Protein AF-A0A2P1UN50-F1 (afdb_monomer_lite)

pLDDT: mean 90.11, std 7.83, range [66.19, 97.88]

Sequence (85 aa):
MSPPRSGYTLPVFACASAIAYLQHLHGENELNSVTFNLLEPPEAVTIAIEQVARLNPDAALAITRSDPGDNLDLTRNTPIKKKRN

Structure (mmCIF, N/CA/C/O backbone):
data_AF-A0A2P1UN50-F1
#
_entry.id   AF-A0A2P1UN50-F1
#
loop_
_atom_site.group_PDB
_atom_site.id
_atom_site.type_symbol
_atom_site.label_atom_id
_atom_site.label_alt_id
_atom_site.label_comp_id
_atom_site.label_asym_id
_atom_site.label_entity_id
_atom_site.label_seq_id
_atom_site.pdbx_PDB_ins_code
_atom_site.Cartn_x
_atom_site.Cartn_y
_atom_site.Cartn_z
_atom_site.occupancy
_atom_site.B_iso_or_equiv
_atom_site.auth_seq_id
_atom_site.auth_comp_id
_atom_site.auth_asym_id
_atom_site.auth_atom_id
_atom_site.pdbx_PDB_model_num
ATOM 1 N N . MET A 1 1 ? 2.239 -1.579 -33.904 1.00 67.88 1 MET A N 1
ATOM 2 C CA . MET A 1 1 ? 1.898 -2.191 -32.601 1.00 67.88 1 MET A CA 1
ATOM 3 C C . MET A 1 1 ? 2.536 -1.352 -31.513 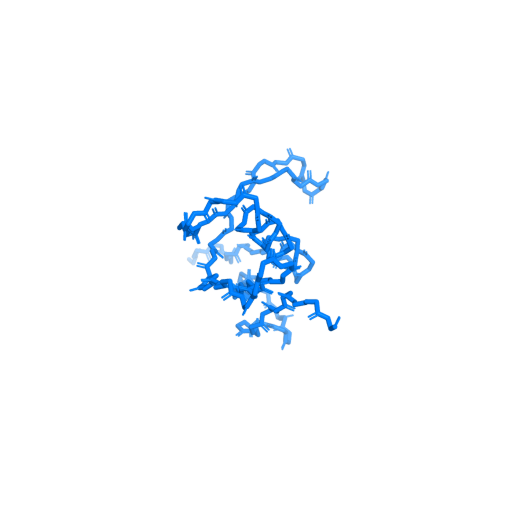1.00 67.88 1 MET A C 1
ATOM 5 O O . MET A 1 1 ? 3.710 -1.034 -31.653 1.00 67.88 1 MET A O 1
ATOM 9 N N . SER A 1 2 ? 1.773 -0.942 -30.501 1.00 76.62 2 SER A N 1
ATOM 10 C CA . SER A 1 2 ? 2.312 -0.232 -29.334 1.00 76.62 2 SER A CA 1
ATOM 11 C C . SER A 1 2 ? 3.100 -1.206 -28.449 1.00 76.62 2 SER A C 1
ATOM 13 O O . SER A 1 2 ? 2.732 -2.383 -28.406 1.00 76.62 2 SER A O 1
ATOM 15 N N . PRO A 1 3 ? 4.176 -0.763 -27.775 1.00 80.06 3 PRO A N 1
ATOM 16 C CA . PRO A 1 3 ? 4.879 -1.606 -26.812 1.00 80.06 3 PRO A CA 1
ATOM 17 C C . PRO A 1 3 ? 3.938 -2.011 -25.661 1.00 80.06 3 PRO A C 1
ATOM 19 O O . PRO A 1 3 ? 3.014 -1.252 -25.352 1.00 80.06 3 PRO A O 1
ATOM 22 N N . PRO A 1 4 ? 4.153 -3.185 -25.036 1.00 82.62 4 PRO A N 1
ATOM 23 C CA . PRO A 1 4 ? 3.355 -3.619 -23.892 1.00 82.62 4 PRO A CA 1
ATOM 24 C C . PRO A 1 4 ? 3.469 -2.606 -22.747 1.00 82.62 4 PRO A C 1
ATOM 26 O O . PRO A 1 4 ? 4.550 -2.076 -22.476 1.00 82.62 4 PRO A O 1
ATOM 29 N N . ARG A 1 5 ? 2.352 -2.326 -22.073 1.00 88.31 5 ARG A N 1
ATOM 30 C CA . ARG A 1 5 ? 2.306 -1.407 -20.935 1.00 88.31 5 ARG A CA 1
ATOM 31 C C . ARG A 1 5 ? 2.965 -2.059 -19.721 1.00 88.31 5 ARG A C 1
ATOM 33 O O . ARG A 1 5 ? 2.547 -3.126 -19.281 1.00 88.31 5 ARG A O 1
ATOM 40 N N . SER A 1 6 ? 3.950 -1.395 -19.130 1.00 84.62 6 SER A N 1
ATOM 41 C CA . SER A 1 6 ? 4.506 -1.801 -17.836 1.00 84.62 6 SER A CA 1
ATOM 42 C C . SER A 1 6 ? 3.534 -1.483 -16.696 1.00 84.62 6 SER A C 1
ATOM 44 O O . SER A 1 6 ? 2.811 -0.488 -16.742 1.00 84.62 6 SER A O 1
ATOM 46 N N . GLY A 1 7 ? 3.526 -2.316 -15.660 1.00 89.50 7 GLY A N 1
ATOM 47 C CA . GLY A 1 7 ? 2.832 -2.037 -14.404 1.00 89.50 7 GLY A CA 1
ATOM 48 C C . GLY A 1 7 ? 3.694 -2.425 -13.215 1.00 89.50 7 GLY A C 1
ATOM 49 O O . GLY A 1 7 ? 4.873 -2.746 -13.373 1.00 89.50 7 GLY A O 1
ATOM 50 N N . TYR A 1 8 ? 3.106 -2.389 -12.026 1.00 91.50 8 TYR A N 1
ATOM 51 C CA . TYR A 1 8 ? 3.846 -2.591 -10.787 1.00 91.50 8 TYR A CA 1
ATOM 52 C C . TYR A 1 8 ? 3.630 -3.987 -10.212 1.00 91.50 8 TYR A C 1
ATOM 54 O O . TYR A 1 8 ? 2.637 -4.661 -10.479 1.00 91.50 8 TYR A O 1
ATOM 62 N N . THR A 1 9 ? 4.576 -4.432 -9.395 1.00 91.00 9 THR A N 1
ATOM 63 C CA . THR A 1 9 ? 4.462 -5.719 -8.713 1.00 91.00 9 THR A CA 1
ATOM 64 C C . THR A 1 9 ? 3.488 -5.624 -7.543 1.00 91.00 9 THR A C 1
ATOM 66 O O . THR A 1 9 ? 3.259 -4.558 -6.966 1.00 91.00 9 THR A O 1
ATOM 69 N N . LEU A 1 10 ? 2.938 -6.768 -7.139 1.00 91.44 10 LEU A N 1
ATOM 70 C CA . LEU A 1 10 ? 2.033 -6.868 -5.997 1.00 91.44 10 LEU A CA 1
ATOM 71 C C . LEU A 1 10 ? 2.535 -6.151 -4.711 1.00 91.44 10 LEU A C 1
ATOM 73 O O . LEU A 1 10 ? 1.735 -5.448 -4.083 1.00 91.44 10 LEU A O 1
ATOM 77 N N . PRO A 1 11 ? 3.825 -6.243 -4.319 1.00 93.75 11 PRO A N 1
ATOM 78 C CA . PRO A 1 11 ? 4.354 -5.511 -3.166 1.00 93.75 11 PRO A CA 1
ATOM 79 C C . PRO A 1 11 ? 4.174 -3.989 -3.226 1.00 93.75 11 PRO A C 1
ATOM 81 O O . PRO A 1 11 ? 3.961 -3.374 -2.183 1.00 93.75 11 PRO A O 1
ATOM 84 N N . VAL A 1 12 ? 4.200 -3.376 -4.413 1.00 95.44 12 VAL A N 1
ATOM 85 C CA . VAL A 1 12 ? 3.987 -1.927 -4.577 1.00 95.44 12 VAL A CA 1
ATOM 86 C C . VAL A 1 12 ? 2.569 -1.546 -4.143 1.00 95.44 12 VAL A C 1
ATOM 88 O O . VAL A 1 12 ? 2.381 -0.633 -3.339 1.00 95.44 12 VAL A O 1
ATOM 91 N N . PHE A 1 13 ? 1.562 -2.303 -4.582 1.00 96.25 13 PHE A N 1
ATOM 92 C CA . PHE A 1 13 ? 0.164 -2.075 -4.199 1.00 96.25 13 PHE A CA 1
ATOM 93 C C . PHE A 1 13 ? -0.100 -2.379 -2.722 1.00 96.25 13 PHE A C 1
ATOM 95 O O . PHE A 1 13 ? -0.873 -1.668 -2.074 1.00 96.25 13 PHE A O 1
ATOM 102 N N . ALA A 1 14 ? 0.557 -3.403 -2.169 1.00 95.69 14 ALA A N 1
ATOM 103 C CA . ALA A 1 14 ? 0.491 -3.705 -0.741 1.00 95.69 14 ALA A CA 1
ATOM 104 C C . ALA A 1 14 ? 1.084 -2.572 0.111 1.00 95.69 14 ALA A C 1
ATOM 106 O O . ALA A 1 14 ? 0.494 -2.195 1.126 1.00 95.69 14 ALA A O 1
ATOM 107 N N . CYS A 1 15 ? 2.206 -1.993 -0.325 1.00 97.25 15 CYS A N 1
ATOM 108 C CA . CYS A 1 15 ? 2.826 -0.846 0.331 1.00 97.25 15 CYS A CA 1
ATOM 109 C C . CYS A 1 15 ? 1.894 0.373 0.304 1.00 97.25 15 CYS A C 1
ATOM 111 O O . CYS A 1 15 ? 1.636 0.977 1.344 1.00 97.25 15 CYS A O 1
ATOM 113 N N . ALA A 1 16 ? 1.285 0.655 -0.851 1.00 97.50 16 ALA A N 1
ATOM 114 C CA . ALA A 1 16 ? 0.313 1.733 -0.994 1.00 97.50 16 ALA A CA 1
ATOM 115 C C . ALA A 1 16 ? -0.886 1.591 -0.032 1.00 97.50 16 ALA A C 1
ATOM 117 O O . ALA A 1 16 ? -1.254 2.543 0.655 1.00 97.50 16 ALA A O 1
ATOM 118 N N . SER A 1 17 ? -1.449 0.381 0.086 1.00 97.06 17 SER A N 1
ATOM 119 C CA . SER A 1 17 ? -2.517 0.076 1.051 1.00 97.06 17 SER A CA 1
ATOM 120 C C . SER A 1 17 ? -2.062 0.309 2.501 1.00 97.06 17 SER A C 1
ATOM 122 O O . SER A 1 17 ? -2.804 0.872 3.304 1.00 97.06 17 SER A O 1
ATOM 124 N N . ALA A 1 18 ? -0.829 -0.064 2.854 1.00 97.88 18 ALA A N 1
A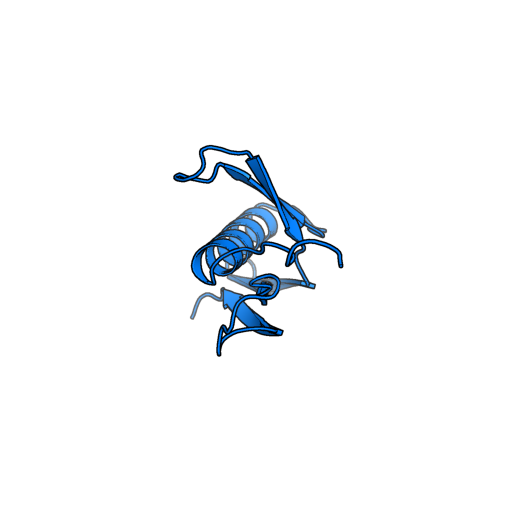TOM 125 C CA . ALA A 1 18 ? -0.303 0.147 4.201 1.00 97.88 18 ALA A CA 1
ATOM 126 C C . ALA A 1 18 ? -0.092 1.631 4.543 1.00 97.88 18 ALA A C 1
ATOM 128 O O . ALA A 1 18 ? -0.422 2.046 5.656 1.00 97.88 18 ALA A O 1
ATOM 129 N N . ILE A 1 19 ? 0.407 2.427 3.594 1.00 97.81 19 ILE A N 1
ATOM 130 C CA . ILE A 1 19 ? 0.573 3.877 3.761 1.00 97.81 19 ILE A CA 1
ATOM 131 C C . ILE A 1 19 ? -0.795 4.535 3.967 1.00 97.81 19 ILE A C 1
ATOM 133 O O . ILE A 1 19 ? -0.985 5.234 4.963 1.00 97.81 19 ILE A O 1
ATOM 137 N N . ALA A 1 20 ? -1.770 4.230 3.105 1.00 97.38 20 ALA A N 1
ATOM 138 C CA . ALA A 1 20 ? -3.115 4.792 3.209 1.00 97.38 20 ALA A CA 1
ATOM 139 C C . ALA A 1 20 ? -3.816 4.411 4.525 1.00 97.38 20 ALA A C 1
ATOM 141 O O . ALA A 1 20 ? -4.470 5.244 5.147 1.00 97.38 20 ALA A O 1
ATOM 142 N N . TYR A 1 21 ? -3.636 3.169 4.994 1.00 96.81 21 TYR A N 1
ATOM 143 C CA . TYR A 1 21 ? -4.119 2.731 6.307 1.00 96.81 21 TYR A CA 1
ATOM 144 C C . TYR A 1 21 ? -3.574 3.619 7.438 1.00 96.81 21 TYR A C 1
ATOM 146 O O . TYR A 1 21 ? -4.336 4.036 8.310 1.00 96.81 21 TYR A O 1
ATOM 154 N N . LEU A 1 22 ? -2.266 3.903 7.437 1.00 96.88 22 LEU A N 1
ATOM 155 C CA . LEU A 1 22 ? -1.631 4.698 8.491 1.00 96.88 22 LEU A CA 1
ATOM 156 C C . LEU A 1 22 ? -2.074 6.160 8.422 1.00 96.88 22 LEU A C 1
ATOM 158 O O . LEU A 1 22 ? -2.521 6.703 9.429 1.00 96.88 22 LEU A O 1
ATOM 162 N N . GLN A 1 23 ? -2.017 6.779 7.245 1.00 95.88 23 GLN A N 1
ATOM 163 C CA . GLN A 1 23 ? -2.448 8.165 7.047 1.00 95.88 23 GLN A CA 1
ATOM 164 C C . GLN A 1 23 ? -3.899 8.387 7.496 1.00 95.88 23 GLN A C 1
ATOM 166 O O . GLN A 1 23 ? -4.192 9.340 8.222 1.00 95.88 23 GLN A O 1
ATOM 171 N N . HIS A 1 24 ? -4.796 7.451 7.173 1.00 95.19 24 HIS A N 1
ATOM 172 C CA . HIS A 1 24 ? -6.195 7.537 7.585 1.00 95.19 24 HIS A CA 1
ATOM 173 C C . HIS A 1 24 ? -6.388 7.433 9.105 1.00 95.19 24 HIS A C 1
ATOM 175 O O . HIS A 1 24 ? -7.242 8.110 9.683 1.00 95.19 24 HIS A O 1
ATOM 181 N N . LEU A 1 25 ? -5.566 6.635 9.796 1.00 94.38 25 LEU A N 1
ATOM 182 C CA . LEU A 1 25 ? -5.562 6.615 11.263 1.00 94.38 25 LEU A CA 1
ATOM 183 C C . LEU A 1 25 ? -5.111 7.946 11.867 1.00 94.38 25 LEU A C 1
ATOM 185 O O . LEU A 1 25 ? -5.664 8.369 12.888 1.00 94.38 25 LEU A O 1
ATOM 189 N N . HIS A 1 26 ? -4.163 8.615 11.214 1.00 94.25 26 HIS A N 1
ATOM 190 C CA . HIS A 1 26 ? -3.630 9.912 11.623 1.00 94.25 26 HIS A CA 1
ATOM 191 C C . HIS A 1 26 ? -4.535 11.107 11.276 1.00 94.25 26 HIS A C 1
ATOM 193 O O . HIS A 1 26 ? -4.196 12.234 11.629 1.00 94.25 26 HIS A O 1
ATOM 199 N N . GLY A 1 27 ? -5.715 10.873 10.689 1.00 90.00 27 GLY A N 1
ATOM 200 C CA . GLY A 1 27 ? -6.748 11.899 10.505 1.00 90.00 27 GLY A CA 1
ATOM 201 C C . GLY A 1 27 ? -6.919 12.402 9.072 1.00 90.00 27 GLY A C 1
ATOM 202 O O . GLY A 1 27 ? -7.673 13.348 8.858 1.00 90.00 27 GLY A O 1
ATOM 203 N N . GLU A 1 28 ? -6.270 11.779 8.086 1.00 87.19 28 GLU A N 1
ATOM 204 C CA . GLU A 1 28 ? -6.535 12.078 6.677 1.00 87.19 28 GLU A CA 1
ATOM 205 C C . GLU A 1 28 ? -7.840 11.404 6.232 1.00 87.19 28 GLU A C 1
ATOM 207 O O . GLU A 1 28 ? -7.909 10.185 6.090 1.00 87.19 28 GLU A O 1
ATOM 212 N N . ASN A 1 29 ? -8.903 12.191 6.047 1.00 74.38 29 ASN A N 1
ATOM 213 C CA . ASN A 1 29 ? -10.252 11.655 5.825 1.00 74.38 29 ASN A CA 1
ATOM 214 C C . ASN A 1 29 ? -10.473 11.069 4.423 1.00 74.38 29 ASN A C 1
ATOM 216 O O . ASN A 1 29 ? -11.253 10.129 4.290 1.00 74.38 29 ASN A O 1
ATOM 220 N N . GLU A 1 30 ? -9.790 11.583 3.399 1.00 79.62 30 GLU A N 1
ATOM 221 C CA . GLU A 1 30 ? -9.964 11.148 2.011 1.00 79.62 30 GLU A CA 1
ATOM 222 C C . GLU A 1 30 ? -8.604 10.916 1.352 1.00 79.62 30 GLU A C 1
ATOM 224 O O . GLU A 1 30 ? -7.813 11.840 1.174 1.00 79.62 30 GLU A O 1
ATOM 229 N N . LEU A 1 31 ? -8.344 9.661 0.986 1.00 90.62 31 LEU A N 1
ATOM 230 C CA . LEU A 1 31 ? -7.137 9.241 0.284 1.00 90.62 31 LEU A CA 1
ATOM 231 C C . LEU A 1 31 ? -7.546 8.521 -0.991 1.00 90.62 31 LEU A C 1
ATOM 233 O O . LEU A 1 31 ? -7.952 7.363 -0.949 1.00 90.62 31 LEU A O 1
ATOM 237 N N . ASN A 1 32 ? -7.420 9.215 -2.120 1.00 95.38 32 ASN A N 1
ATOM 238 C CA . ASN A 1 32 ? -7.667 8.643 -3.448 1.00 95.38 32 ASN A CA 1
ATOM 239 C C . ASN A 1 32 ? -6.389 8.054 -4.065 1.00 95.38 32 ASN A C 1
ATOM 241 O O . ASN A 1 32 ? -6.444 7.255 -4.998 1.00 95.38 32 ASN A O 1
ATOM 245 N N . SER A 1 33 ? -5.222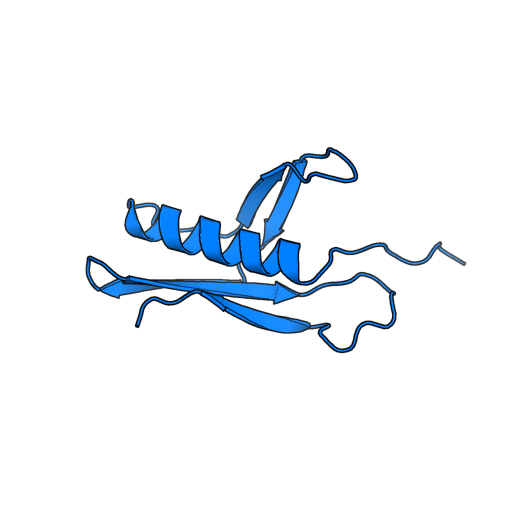 8.434 -3.547 1.00 96.75 33 SER A N 1
ATOM 246 C CA . SER A 1 33 ? -3.921 7.940 -3.988 1.00 96.75 33 SER A CA 1
ATOM 247 C C . SER A 1 33 ? -2.853 8.186 -2.931 1.00 96.75 33 SER A C 1
ATOM 249 O O . SER A 1 33 ? -2.982 9.109 -2.131 1.00 96.75 33 SER A O 1
ATOM 251 N N . VAL A 1 34 ? -1.768 7.420 -2.988 1.00 97.31 34 VAL A N 1
ATOM 252 C CA . VAL A 1 34 ? -0.551 7.665 -2.205 1.00 97.31 34 VAL A CA 1
ATOM 253 C C . VAL A 1 34 ? 0.661 7.722 -3.121 1.00 97.31 34 VAL A C 1
ATOM 255 O O . VAL A 1 34 ? 0.744 6.965 -4.091 1.00 97.31 34 VAL A O 1
ATOM 258 N N . THR A 1 35 ? 1.605 8.603 -2.799 1.00 97.38 35 THR A N 1
ATOM 259 C CA . THR A 1 35 ? 2.858 8.762 -3.543 1.00 97.38 35 THR A CA 1
ATOM 260 C C . THR A 1 35 ? 4.035 8.340 -2.674 1.00 97.38 35 THR A C 1
ATOM 262 O O . THR A 1 35 ? 4.146 8.774 -1.529 1.00 97.38 35 THR A O 1
ATOM 265 N N . PHE A 1 36 ? 4.917 7.494 -3.204 1.00 97.25 36 PHE A N 1
ATOM 266 C CA . PHE A 1 36 ? 6.128 7.048 -2.511 1.00 97.25 36 PHE A CA 1
ATOM 267 C C . PHE A 1 36 ? 7.226 6.659 -3.503 1.00 97.25 36 PHE A C 1
ATOM 269 O O . PHE A 1 36 ? 6.963 6.441 -4.683 1.00 97.25 36 PHE A O 1
ATOM 276 N N . ASN A 1 37 ? 8.463 6.575 -3.015 1.00 97.44 37 ASN A N 1
ATOM 277 C CA . ASN A 1 37 ? 9.615 6.207 -3.835 1.00 97.44 37 ASN A CA 1
ATOM 278 C C . ASN A 1 37 ? 9.784 4.685 -3.892 1.00 97.44 37 ASN A C 1
ATOM 280 O O . ASN A 1 37 ? 9.736 4.010 -2.860 1.00 97.44 37 ASN A O 1
ATOM 284 N N . LEU A 1 38 ? 10.018 4.159 -5.091 1.00 95.75 38 LEU A N 1
ATOM 285 C CA . LEU A 1 38 ? 10.473 2.792 -5.307 1.00 95.75 38 LEU A CA 1
ATOM 286 C C . LEU A 1 38 ? 11.977 2.668 -5.054 1.00 95.75 38 LEU A C 1
ATOM 288 O O . LEU A 1 38 ? 12.720 3.648 -5.068 1.00 95.75 38 LEU A O 1
ATOM 292 N N . LEU A 1 39 ? 12.416 1.433 -4.814 1.00 91.88 39 LEU A N 1
ATOM 293 C CA . LEU A 1 39 ? 13.836 1.104 -4.693 1.00 91.88 39 LEU A CA 1
ATOM 294 C C . LEU A 1 39 ? 14.477 0.896 -6.070 1.00 91.88 39 LEU A C 1
ATOM 296 O O . LEU A 1 39 ? 15.568 1.397 -6.314 1.00 91.88 39 LEU A O 1
ATOM 300 N N . GLU A 1 40 ? 13.790 0.166 -6.951 1.00 88.56 40 GLU A N 1
ATOM 301 C CA . GLU A 1 40 ? 14.248 -0.157 -8.302 1.00 88.56 40 GLU A CA 1
ATOM 302 C C . GLU A 1 40 ? 13.043 -0.209 -9.265 1.00 88.56 40 GLU A C 1
ATOM 304 O O . GLU A 1 40 ? 12.113 -0.987 -9.019 1.00 88.56 40 GLU A O 1
ATOM 309 N N . PRO A 1 41 ? 13.049 0.583 -10.351 1.00 90.25 41 PRO A N 1
ATOM 310 C CA . PRO A 1 41 ? 13.911 1.754 -10.530 1.00 90.25 41 PRO A CA 1
ATOM 311 C C . PRO A 1 41 ? 13.640 2.810 -9.438 1.00 90.25 41 PRO A C 1
ATOM 313 O O . PRO A 1 41 ? 12.531 2.861 -8.904 1.00 90.25 41 PRO A O 1
ATOM 316 N N . PRO A 1 42 ? 14.628 3.645 -9.066 1.00 94.50 42 PRO A N 1
ATOM 317 C CA . PRO A 1 42 ? 14.449 4.678 -8.050 1.00 94.50 42 PRO A CA 1
ATOM 318 C C . PRO A 1 42 ? 13.622 5.843 -8.607 1.00 94.50 42 PRO A C 1
ATOM 320 O O . PRO A 1 42 ? 14.152 6.842 -9.091 1.00 94.50 42 PRO A O 1
ATOM 323 N N . GLU A 1 43 ? 12.302 5.703 -8.542 1.00 94.88 43 GLU A N 1
ATOM 324 C CA . GLU A 1 43 ? 11.335 6.693 -9.012 1.00 94.88 43 GLU A CA 1
ATOM 325 C C . GLU A 1 43 ? 10.205 6.910 -8.001 1.00 94.88 43 GLU A C 1
ATOM 327 O O . GLU A 1 43 ? 9.885 6.030 -7.198 1.00 94.88 43 GLU A O 1
ATOM 332 N N . ALA A 1 44 ? 9.583 8.088 -8.047 1.00 96.56 44 ALA A N 1
ATOM 333 C CA . ALA A 1 44 ? 8.375 8.362 -7.282 1.00 96.56 44 ALA A CA 1
ATOM 334 C C . ALA A 1 44 ? 7.158 7.845 -8.053 1.00 96.56 44 ALA A C 1
ATOM 336 O O . ALA A 1 44 ? 6.924 8.244 -9.194 1.00 96.56 44 ALA A O 1
ATOM 337 N N . VAL A 1 45 ? 6.356 6.996 -7.416 1.00 96.38 45 VAL A N 1
ATOM 338 C CA . VAL A 1 45 ? 5.149 6.419 -8.012 1.00 96.38 45 VAL A CA 1
ATOM 339 C C . VAL A 1 45 ? 3.920 6.841 -7.237 1.00 96.38 45 VAL A C 1
ATOM 341 O O . VAL A 1 45 ? 3.957 6.969 -6.015 1.00 96.38 45 VAL A O 1
ATOM 344 N N . THR A 1 46 ? 2.819 7.049 -7.956 1.00 97.19 46 THR A N 1
ATOM 345 C CA . THR A 1 46 ? 1.516 7.368 -7.369 1.00 97.19 46 THR A CA 1
ATOM 346 C C . THR A 1 46 ? 0.570 6.207 -7.616 1.00 97.19 46 THR A C 1
ATOM 348 O O . THR A 1 46 ? 0.281 5.868 -8.762 1.00 97.19 46 THR A O 1
ATOM 351 N N . ILE A 1 47 ? 0.096 5.591 -6.537 1.00 97.12 47 ILE A N 1
ATOM 352 C CA . ILE A 1 47 ? -0.784 4.426 -6.582 1.00 97.12 47 ILE A CA 1
ATOM 353 C C . ILE A 1 47 ? -2.170 4.840 -6.107 1.00 97.12 47 ILE A C 1
ATOM 355 O O . ILE A 1 47 ? -2.315 5.398 -5.018 1.00 97.12 47 ILE A O 1
ATOM 359 N N . ALA A 1 48 ? -3.187 4.554 -6.920 1.00 96.81 48 ALA A N 1
ATOM 360 C CA . ALA A 1 48 ? -4.576 4.807 -6.566 1.00 96.81 48 ALA A CA 1
ATOM 361 C C . ALA A 1 48 ? -5.013 3.928 -5.386 1.00 96.81 48 ALA A C 1
ATOM 363 O O . ALA A 1 48 ? -4.716 2.729 -5.329 1.00 96.81 48 ALA A O 1
ATOM 364 N N . ILE A 1 49 ? -5.749 4.531 -4.460 1.00 97.31 49 ILE A N 1
ATOM 365 C CA . ILE A 1 49 ? -6.422 3.841 -3.367 1.00 97.31 49 ILE A CA 1
ATOM 366 C C . ILE A 1 49 ? -7.866 3.613 -3.806 1.00 97.31 49 ILE A C 1
ATOM 368 O O . ILE A 1 49 ? -8.579 4.556 -4.129 1.00 97.31 49 ILE A O 1
ATOM 372 N N . GLU A 1 50 ? -8.288 2.350 -3.851 1.00 95.75 50 GLU A N 1
ATOM 373 C CA . GLU A 1 50 ? -9.650 1.986 -4.256 1.00 95.75 50 GLU A CA 1
ATOM 374 C C . GLU A 1 50 ? -10.657 2.342 -3.162 1.00 95.75 50 GLU A C 1
ATOM 376 O O . GLU A 1 50 ? -11.752 2.817 -3.448 1.00 95.75 50 GLU A O 1
ATOM 381 N N . GLN A 1 51 ? -10.286 2.114 -1.901 1.00 94.94 51 GLN A N 1
ATOM 382 C CA . GLN A 1 51 ? -11.116 2.471 -0.760 1.00 94.94 51 GLN A CA 1
ATOM 383 C C . GLN A 1 51 ? -10.265 2.623 0.495 1.00 94.94 51 GLN A C 1
ATOM 385 O O . GLN A 1 51 ? -9.353 1.831 0.734 1.00 94.94 51 GLN A O 1
ATOM 390 N N . VAL A 1 52 ? -10.620 3.582 1.344 1.00 95.69 52 VAL A N 1
ATOM 391 C CA . VAL A 1 52 ? -10.128 3.664 2.716 1.00 95.69 52 VAL A CA 1
ATOM 392 C C . VAL A 1 52 ? -11.297 3.912 3.663 1.00 95.69 52 VAL A C 1
ATOM 394 O O . VAL A 1 52 ? -12.245 4.612 3.315 1.00 95.69 52 VAL A O 1
ATOM 397 N N . ALA A 1 53 ? -11.276 3.282 4.834 1.00 94.00 53 ALA A N 1
ATOM 398 C CA . ALA A 1 53 ? -12.307 3.461 5.846 1.00 94.00 53 ALA A CA 1
ATOM 399 C C . ALA A 1 53 ? -11.749 3.240 7.250 1.00 94.00 53 ALA A C 1
ATOM 401 O O . ALA A 1 53 ? -11.030 2.270 7.505 1.00 94.00 53 ALA A O 1
ATOM 402 N N . ARG A 1 54 ? -12.130 4.102 8.191 1.00 94.00 54 ARG A N 1
ATOM 403 C CA . ARG A 1 54 ? -11.840 3.910 9.610 1.00 94.00 54 ARG A CA 1
ATOM 404 C C . ARG A 1 54 ? -12.811 2.883 10.179 1.00 94.00 54 ARG A C 1
ATOM 406 O O . ARG A 1 54 ? -14.019 3.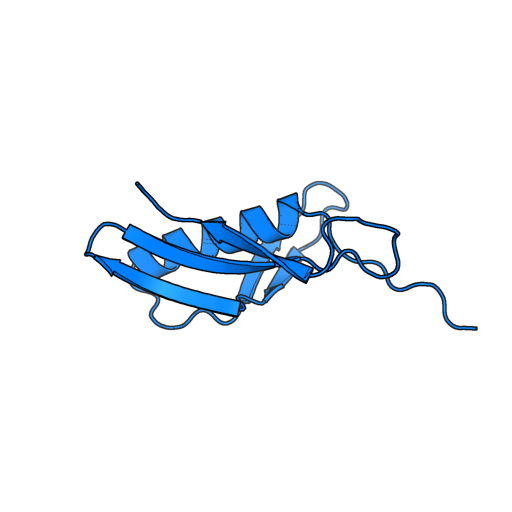005 10.008 1.00 94.00 54 ARG A O 1
ATOM 413 N N . LEU A 1 55 ? -12.278 1.864 10.845 1.00 92.69 55 LEU A N 1
ATOM 414 C CA . LEU A 1 55 ? -13.077 0.826 11.499 1.00 92.69 55 LEU A CA 1
ATOM 415 C C . LEU A 1 55 ? -13.349 1.194 12.960 1.00 92.69 55 LEU A C 1
ATOM 417 O O . LEU A 1 55 ? -14.442 0.964 13.465 1.00 92.69 55 LEU A O 1
ATOM 421 N N . ASN A 1 56 ? -12.345 1.757 13.636 1.00 92.62 56 ASN A N 1
ATOM 422 C CA . ASN A 1 56 ? -12.416 2.276 15.002 1.00 92.62 56 ASN A CA 1
ATOM 423 C C . ASN A 1 56 ? -11.250 3.275 15.237 1.00 92.62 56 ASN A C 1
ATOM 425 O O . ASN A 1 56 ? -10.473 3.527 14.309 1.00 92.62 56 ASN A O 1
ATOM 429 N N . PRO A 1 57 ? -11.098 3.882 16.431 1.00 91.75 57 PRO A N 1
ATOM 430 C CA . PRO A 1 57 ? -10.013 4.832 16.688 1.00 91.75 57 PRO A CA 1
ATOM 431 C C . PRO A 1 57 ? -8.599 4.300 16.402 1.00 91.75 57 PRO A C 1
ATOM 433 O O . PRO A 1 57 ? -7.752 5.087 15.994 1.00 91.75 57 PRO A O 1
ATOM 436 N N . ASP A 1 58 ? -8.368 2.989 16.500 1.00 93.75 58 ASP A N 1
ATOM 437 C CA . ASP A 1 58 ? -7.040 2.371 16.386 1.00 93.75 58 ASP A CA 1
ATOM 438 C C . ASP A 1 58 ? -6.852 1.491 15.135 1.00 93.75 58 ASP A C 1
ATOM 440 O O . ASP A 1 58 ? -5.782 0.900 14.935 1.00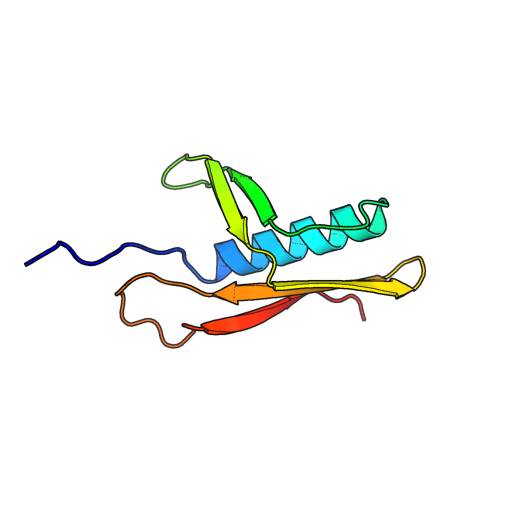 93.75 58 ASP A O 1
ATOM 444 N N . ALA A 1 59 ? -7.887 1.361 14.301 1.00 94.44 59 ALA A N 1
ATOM 445 C CA . ALA A 1 59 ? -7.884 0.503 13.123 1.00 94.44 59 ALA A CA 1
ATOM 446 C C . ALA A 1 59 ? -8.612 1.130 11.928 1.00 94.44 59 ALA A C 1
ATOM 448 O O . ALA A 1 59 ? -9.703 1.691 12.042 1.00 94.44 59 ALA A O 1
ATOM 449 N N . ALA A 1 60 ? -8.010 0.962 10.754 1.00 95.25 60 ALA A N 1
ATOM 450 C CA . ALA A 1 60 ? -8.577 1.310 9.460 1.00 95.25 60 ALA A CA 1
ATOM 451 C C . ALA A 1 60 ? -8.551 0.097 8.510 1.00 95.25 60 ALA A C 1
ATOM 453 O O . ALA A 1 60 ? -8.021 -0.971 8.821 1.00 95.25 60 ALA A O 1
ATOM 454 N N . LEU A 1 61 ? -9.139 0.253 7.337 1.00 95.50 61 LEU A N 1
ATOM 455 C CA . LEU A 1 61 ? -9.023 -0.657 6.213 1.00 95.50 61 LEU A CA 1
ATOM 456 C C . LEU A 1 61 ? -8.671 0.177 4.991 1.00 95.50 61 LEU A C 1
ATOM 458 O O . LEU A 1 61 ? -9.370 1.141 4.699 1.00 95.50 61 LEU A O 1
ATOM 462 N N . ALA A 1 62 ? -7.626 -0.215 4.273 1.00 96.50 62 ALA A N 1
ATOM 463 C CA . ALA A 1 62 ? -7.273 0.379 2.991 1.00 96.50 62 ALA A CA 1
ATOM 464 C C . ALA A 1 62 ? -7.191 -0.706 1.918 1.00 96.50 62 ALA A C 1
ATOM 466 O O . ALA A 1 62 ? -6.648 -1.791 2.163 1.00 96.50 62 ALA A O 1
ATOM 467 N N . ILE A 1 63 ? -7.723 -0.411 0.737 1.00 96.19 63 ILE A N 1
ATOM 468 C CA . ILE A 1 63 ? -7.805 -1.317 -0.403 1.00 96.19 63 ILE A CA 1
ATOM 469 C C . ILE A 1 63 ? -7.109 -0.684 -1.602 1.00 96.19 63 ILE A C 1
ATOM 471 O O . ILE A 1 63 ? -7.377 0.464 -1.949 1.00 96.19 63 ILE A O 1
ATOM 475 N N . THR A 1 64 ? -6.242 -1.450 -2.254 1.00 96.31 64 THR A N 1
ATOM 476 C CA . THR A 1 64 ? -5.657 -1.118 -3.559 1.00 96.31 64 THR A CA 1
ATOM 477 C C . THR A 1 64 ? -5.940 -2.240 -4.549 1.00 96.31 64 THR A C 1
ATOM 479 O O . THR A 1 64 ? -6.142 -3.397 -4.163 1.00 96.31 64 THR A O 1
ATOM 482 N N . ARG A 1 65 ? -5.959 -1.908 -5.840 1.00 93.44 65 ARG A N 1
ATOM 483 C CA . ARG A 1 65 ? -6.098 -2.884 -6.921 1.00 93.44 65 ARG A CA 1
ATOM 484 C C . ARG A 1 65 ? -4.756 -3.082 -7.594 1.00 93.44 65 ARG A C 1
ATOM 486 O O . ARG A 1 65 ? -4.168 -2.125 -8.081 1.00 93.44 65 ARG A O 1
ATOM 493 N N . SER A 1 66 ? -4.291 -4.323 -7.616 1.00 89.75 66 SER A N 1
ATOM 494 C CA . SER A 1 66 ? -3.057 -4.682 -8.310 1.00 89.75 66 SER A CA 1
ATOM 495 C C . SER A 1 66 ? -3.200 -4.545 -9.826 1.00 89.75 66 SER A C 1
ATOM 497 O O . SER A 1 66 ? -4.151 -5.048 -10.429 1.00 89.75 66 SER A O 1
ATOM 499 N N . ASP A 1 67 ? -2.217 -3.892 -10.438 1.00 89.75 67 ASP A N 1
ATOM 500 C CA . ASP A 1 67 ? -2.113 -3.711 -11.880 1.00 89.75 67 ASP A CA 1
ATOM 501 C C . ASP A 1 67 ? -0.663 -3.922 -12.374 1.00 89.75 67 ASP A C 1
ATOM 503 O O . ASP A 1 67 ? 0.154 -2.997 -12.361 1.00 89.75 67 ASP A O 1
ATOM 507 N N . PRO A 1 68 ? -0.337 -5.143 -12.828 1.00 87.06 68 PRO A N 1
ATOM 508 C CA . PRO A 1 68 ? 0.997 -5.517 -13.295 1.00 87.06 68 PRO A CA 1
ATOM 509 C C . PRO A 1 68 ? 1.289 -5.162 -14.766 1.00 87.06 68 PRO A C 1
ATOM 511 O O . PRO A 1 68 ? 2.295 -5.613 -15.318 1.00 87.06 68 PRO A O 1
ATOM 514 N N . GLY A 1 69 ? 0.454 -4.345 -15.424 1.00 88.19 69 GLY A N 1
ATOM 515 C CA . GLY A 1 69 ? 0.707 -3.902 -16.805 1.00 88.19 69 GLY A CA 1
ATOM 516 C C . GLY A 1 69 ? 0.152 -4.887 -17.822 1.00 88.19 69 GLY A C 1
ATOM 517 O O . GLY A 1 69 ? -0.9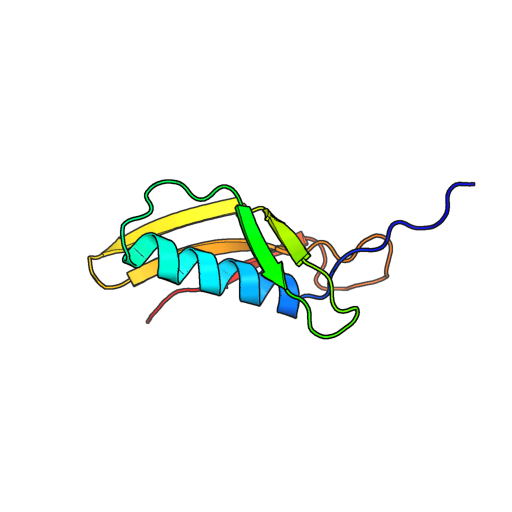70 -5.326 -17.649 1.00 88.19 69 GLY A O 1
ATOM 518 N N . ASP A 1 70 ? 0.901 -5.296 -18.836 1.00 84.44 70 ASP A N 1
ATOM 519 C CA . ASP A 1 70 ? 0.528 -6.378 -19.767 1.00 84.44 70 ASP A CA 1
ATOM 520 C C . ASP A 1 70 ? 1.252 -7.699 -19.446 1.00 84.44 70 ASP A C 1
ATOM 522 O O . ASP A 1 70 ? 1.101 -8.695 -20.150 1.00 84.44 70 ASP A O 1
ATOM 526 N N . ASN A 1 71 ? 2.017 -7.736 -18.349 1.00 76.94 71 ASN A N 1
ATOM 527 C CA . ASN A 1 71 ? 2.718 -8.937 -17.904 1.00 76.94 71 ASN A CA 1
ATOM 528 C C . ASN A 1 71 ? 1.741 -10.063 -17.528 1.00 76.94 71 ASN A C 1
ATOM 530 O O . ASN A 1 71 ? 0.659 -9.822 -16.980 1.00 76.94 71 ASN A O 1
ATOM 534 N N . LEU A 1 72 ? 2.133 -11.314 -17.778 1.00 72.44 72 LEU A N 1
ATOM 535 C CA . LEU A 1 72 ? 1.394 -12.468 -17.274 1.00 72.44 72 LEU A CA 1
ATOM 536 C C . LEU A 1 72 ? 1.608 -12.570 -15.761 1.00 72.44 72 LEU A C 1
ATOM 538 O O . LEU A 1 72 ? 2.621 -13.081 -15.294 1.00 72.44 72 LEU A O 1
ATOM 542 N N . ASP A 1 73 ? 0.641 -12.064 -15.007 1.00 76.19 73 ASP A N 1
ATOM 543 C CA . ASP A 1 73 ? 0.658 -12.036 -13.551 1.00 76.19 73 ASP A CA 1
ATOM 544 C C . ASP A 1 73 ? -0.692 -12.543 -13.036 1.00 76.19 73 ASP A C 1
ATOM 546 O O . ASP A 1 73 ? -1.752 -11.980 -13.331 1.00 76.19 73 ASP A O 1
ATOM 550 N N . LEU A 1 74 ? -0.634 -13.636 -12.276 1.00 76.94 74 LEU A N 1
ATOM 551 C CA . LEU A 1 74 ? -1.798 -14.325 -11.716 1.00 76.94 74 LEU A CA 1
ATOM 552 C C . LEU A 1 74 ? -2.532 -13.497 -10.655 1.00 76.94 74 LEU A C 1
ATOM 554 O O . LEU A 1 74 ? -3.667 -13.810 -10.310 1.00 76.94 74 LEU A O 1
ATOM 558 N N . THR A 1 75 ? -1.889 -12.460 -10.126 1.00 76.25 75 THR A N 1
ATOM 559 C CA . THR A 1 75 ? -2.427 -11.590 -9.082 1.00 76.25 75 THR A CA 1
ATOM 560 C C . THR A 1 75 ? -3.096 -10.343 -9.645 1.00 76.25 75 THR A C 1
ATOM 562 O O . THR A 1 75 ? -3.706 -9.607 -8.878 1.00 76.25 75 THR A O 1
ATOM 565 N N . ARG A 1 76 ? -3.074 -10.120 -10.965 1.00 79.62 76 ARG A N 1
ATOM 566 C CA . ARG A 1 76 ? -3.746 -8.992 -11.630 1.00 79.62 76 ARG A CA 1
ATOM 567 C C . ARG A 1 76 ? -5.180 -8.788 -11.137 1.00 79.62 76 ARG A C 1
ATOM 569 O O . ARG A 1 76 ? -5.964 -9.732 -11.074 1.00 79.62 76 ARG A O 1
ATOM 576 N N . ASN A 1 77 ? -5.545 -7.533 -10.870 1.00 82.81 77 ASN A N 1
ATOM 577 C CA . ASN A 1 77 ? -6.857 -7.114 -10.369 1.00 82.81 77 ASN A CA 1
ATOM 578 C C . ASN A 1 77 ? -7.248 -7.707 -9.006 1.00 82.81 77 ASN A C 1
ATOM 580 O O . ASN A 1 77 ? -8.383 -7.510 -8.566 1.00 82.81 77 ASN A O 1
ATOM 584 N N . THR A 1 78 ? -6.337 -8.396 -8.314 1.00 82.81 78 THR A N 1
ATOM 585 C CA . THR A 1 78 ? -6.596 -8.902 -6.966 1.00 82.81 78 THR A CA 1
ATOM 586 C C . THR A 1 78 ? -6.648 -7.721 -5.999 1.00 82.81 78 THR A C 1
ATOM 588 O O . THR A 1 78 ? -5.703 -6.921 -5.976 1.00 82.81 78 THR A O 1
ATOM 591 N N . PRO A 1 79 ? -7.724 -7.590 -5.201 1.00 76.44 79 PRO A N 1
ATOM 592 C CA . PRO A 1 79 ? -7.826 -6.544 -4.198 1.00 76.44 79 PRO A CA 1
ATOM 593 C C . PRO A 1 79 ? -6.870 -6.827 -3.040 1.00 76.44 79 PRO A C 1
ATOM 595 O O . PRO A 1 79 ? -6.916 -7.898 -2.429 1.00 76.44 79 PRO A O 1
ATOM 598 N N . ILE A 1 80 ? -6.037 -5.847 -2.704 1.00 85.75 80 ILE A N 1
ATOM 599 C CA . ILE A 1 80 ? -5.048 -5.945 -1.631 1.00 85.75 80 ILE A CA 1
ATOM 600 C C . ILE A 1 80 ? -5.534 -5.150 -0.437 1.00 85.75 80 ILE A C 1
ATOM 602 O O . ILE A 1 80 ? -5.918 -3.994 -0.573 1.00 85.75 80 ILE A O 1
ATOM 606 N N . LYS A 1 81 ? -5.560 -5.791 0.734 1.00 80.19 81 LYS A N 1
ATOM 607 C CA . LYS A 1 81 ? -6.205 -5.254 1.935 1.00 80.19 81 LYS A CA 1
ATOM 608 C C . LYS A 1 81 ? -5.223 -5.202 3.094 1.00 80.19 81 LYS A C 1
ATOM 610 O O . LYS A 1 81 ? -4.701 -6.241 3.501 1.00 80.19 81 LYS A O 1
ATOM 615 N N . LYS A 1 82 ? -5.061 -4.024 3.700 1.00 89.75 82 LYS A N 1
ATOM 616 C CA . LYS A 1 82 ? -4.416 -3.869 5.007 1.00 89.75 82 LYS A CA 1
ATOM 617 C C . LYS A 1 82 ? -5.465 -3.562 6.070 1.00 89.75 82 LYS A C 1
ATOM 619 O O . LYS A 1 82 ? -6.158 -2.554 5.990 1.00 89.75 82 LYS A O 1
ATOM 624 N N . LYS A 1 83 ? -5.547 -4.435 7.078 1.00 84.06 83 LYS A N 1
ATOM 625 C CA . LYS A 1 83 ? -6.308 -4.243 8.321 1.00 84.06 83 LYS A CA 1
ATOM 626 C C . LYS A 1 83 ? -5.457 -4.626 9.535 1.00 84.06 83 LYS A C 1
ATOM 628 O O . LYS A 1 83 ? -4.441 -5.320 9.389 1.00 84.06 83 LYS A O 1
ATOM 633 N N . ARG A 1 84 ? -5.874 -4.189 10.721 1.00 77.81 84 ARG A N 1
ATOM 634 C CA . ARG A 1 84 ? -5.365 -4.665 12.016 1.00 77.81 84 ARG A CA 1
ATOM 635 C C . ARG A 1 84 ? -6.393 -5.627 12.622 1.00 77.81 84 ARG A C 1
ATOM 637 O O . ARG A 1 84 ? -7.587 -5.347 12.532 1.00 77.81 84 ARG A O 1
ATOM 644 N N . ASN A 1 85 ? -5.919 -6.766 13.134 1.00 66.19 85 ASN A N 1
ATOM 645 C CA . ASN A 1 85 ? -6.733 -7.747 13.861 1.00 66.19 85 ASN A CA 1
ATOM 646 C C . ASN A 1 85 ? -6.832 -7.369 15.338 1.00 66.19 85 ASN A C 1
ATOM 648 O O . ASN A 1 85 ? -5.866 -6.742 15.835 1.00 66.19 85 ASN A O 1
#

Secondary structure (DSSP, 8-state):
-PPPPB---HHHHHHHHHHHHHHHHTT----SEEEEE-SSS--EEEEE-SEEEEEETTEEEEEEE---BTS--TTTT-EEEEE--

Foldseek 3Di:
DDPFWAFDDPVVQLVFFVVLFVVVLVPPVDAQWDWDADPVVGDIDIFGWPDKAAPDNRKIKTWGAGDRTRDPDPCHRPIHIDIDD

Radius of gyration: 13.79 Å; chains: 1; bounding box: 28×26×49 Å